Protein AF-A0AAV4I6I8-F1 (afdb_monomer_lite)

pLDDT: mean 75.1, std 21.22, range [24.34, 98.5]

InterPro domains:
  IPR001478 PDZ domain [PF00595] (15-55)
  IPR001478 PDZ domain [PS50106] (14-58)
  IPR036028 SH3-like domain superfamily [SSF50044] (42-106)
  IPR036034 PDZ superfamily [G3DSA:2.30.42.10] (11-58)
  IPR036034 PDZ superfamily [SSF50156] (14-56)
  IPR050716 Membrane-associated guanylate kinase [PTHR23122] (15-106)

Foldseek 3Di:
DDDPPPPDDPDQPPDDADPPKDWQDKPNHGPPPPDPVVVVVVVVPDDDGIDTDIDHDPDDPPCVVVVQPWDKDFDQAWDQLVPDPPDPDSVPDDTDHGGDIDTDRDDD

Structure (mmCIF, N/CA/C/O backbone):
data_AF-A0AAV4I6I8-F1
#
_entry.id   AF-A0AAV4I6I8-F1
#
loop_
_atom_site.group_PDB
_atom_site.id
_atom_site.type_symbol
_atom_site.label_atom_id
_atom_site.label_alt_id
_atom_site.label_comp_id
_atom_site.label_asym_id
_atom_site.label_entity_id
_atom_site.label_seq_id
_atom_site.pdbx_PDB_ins_code
_atom_site.Cartn_x
_atom_site.Cartn_y
_atom_site.Cartn_z
_atom_site.occupancy
_atom_site.B_iso_or_equiv
_atom_site.auth_seq_id
_atom_site.auth_comp_id
_atom_site.auth_asym_id
_atom_site.auth_atom_id
_atom_site.pdbx_PDB_model_num
ATOM 1 N N . MET A 1 1 ? -18.679 12.511 44.143 1.00 33.69 1 MET A N 1
ATOM 2 C CA . MET A 1 1 ? -19.132 12.912 42.795 1.00 33.69 1 MET A CA 1
ATOM 3 C C . MET A 1 1 ? -17.933 12.824 41.865 1.00 33.69 1 MET A C 1
ATOM 5 O O . MET A 1 1 ? -17.033 13.639 41.990 1.00 33.69 1 MET A O 1
ATOM 9 N N . LYS A 1 2 ? -17.832 11.768 41.046 1.00 27.81 2 LYS A N 1
ATOM 10 C CA . LYS A 1 2 ? -16.744 11.647 40.065 1.00 27.81 2 LYS A CA 1
ATOM 11 C C . LYS A 1 2 ? -17.163 12.434 38.830 1.00 27.81 2 LYS A C 1
ATOM 13 O O . LYS A 1 2 ? -18.132 12.075 38.172 1.00 27.81 2 LYS A O 1
ATOM 18 N N . GLN A 1 3 ? -16.482 13.544 38.592 1.00 24.47 3 GLN A N 1
ATOM 19 C CA . GLN A 1 3 ? -16.691 14.377 37.421 1.00 24.47 3 GLN A CA 1
ATOM 20 C C . GLN A 1 3 ? -16.118 13.619 36.223 1.00 24.47 3 GLN A C 1
ATOM 22 O O . GLN A 1 3 ? -14.907 13.448 36.106 1.00 24.47 3 GLN A O 1
ATOM 27 N N . VAL A 1 4 ? -16.998 13.075 35.386 1.00 26.48 4 VAL A N 1
ATOM 28 C CA . VAL A 1 4 ? -16.604 12.520 34.092 1.00 26.48 4 VAL A CA 1
ATOM 29 C C . VAL A 1 4 ? -16.365 13.716 33.180 1.00 26.48 4 VAL A C 1
ATOM 31 O O . VAL A 1 4 ? -17.302 14.323 32.670 1.00 26.48 4 VAL A O 1
ATOM 34 N N . LEU A 1 5 ? -15.099 14.100 33.037 1.00 24.34 5 LEU A N 1
ATOM 35 C CA . LEU A 1 5 ? -14.657 15.026 32.002 1.00 24.34 5 LEU A CA 1
ATOM 36 C C . LEU A 1 5 ? -14.737 14.287 30.664 1.00 24.34 5 LEU A C 1
ATOM 38 O O . LEU A 1 5 ? -13.826 13.552 30.291 1.00 24.34 5 LEU A O 1
ATOM 42 N N . SER A 1 6 ? -15.857 14.451 29.962 1.00 24.61 6 SER A N 1
ATOM 43 C CA . SER A 1 6 ? -15.963 14.056 28.560 1.00 24.61 6 SER A CA 1
ATOM 44 C C . SER A 1 6 ? -15.376 15.178 27.715 1.00 24.61 6 SER A C 1
ATOM 46 O O . SER A 1 6 ? -16.067 16.126 27.342 1.00 24.61 6 SER A O 1
ATOM 48 N N . VAL A 1 7 ? -14.068 15.119 27.475 1.00 24.92 7 VAL A N 1
ATOM 49 C CA . VAL A 1 7 ? -13.432 16.019 26.515 1.00 24.92 7 VAL A CA 1
ATOM 50 C C . VAL A 1 7 ? -13.649 15.417 25.133 1.00 24.92 7 VAL A C 1
ATOM 52 O O . VAL A 1 7 ? -12.956 14.491 24.719 1.00 24.92 7 VAL A O 1
ATOM 55 N N . THR A 1 8 ? -14.673 15.907 24.439 1.00 31.19 8 THR A N 1
ATOM 56 C CA . THR A 1 8 ? -14.909 15.558 23.036 1.00 31.19 8 THR A CA 1
ATOM 57 C C . THR A 1 8 ? -14.008 16.446 22.186 1.00 31.19 8 THR A C 1
ATOM 59 O O . THR A 1 8 ? -14.362 17.581 21.875 1.00 31.19 8 THR A O 1
ATOM 62 N N . TYR A 1 9 ? -12.812 15.961 21.853 1.00 33.38 9 TYR A N 1
ATOM 63 C CA . TYR A 1 9 ? -11.993 16.591 20.822 1.00 33.38 9 TYR A CA 1
ATOM 64 C C . TYR A 1 9 ? -12.576 16.221 19.454 1.00 33.38 9 TYR A C 1
ATOM 66 O O . TYR A 1 9 ? -12.427 15.090 18.995 1.00 33.38 9 TYR A O 1
ATOM 74 N N . TYR A 1 10 ? -13.248 17.171 18.804 1.00 33.38 10 TYR A N 1
ATOM 75 C CA . TYR A 1 10 ? -13.492 17.102 17.366 1.00 33.38 10 TYR A CA 1
ATOM 76 C C . TYR A 1 10 ? -12.161 17.387 16.669 1.00 33.38 10 TYR A C 1
ATOM 78 O O . TYR A 1 10 ? -11.773 18.545 16.535 1.00 33.38 10 TYR A O 1
ATOM 86 N N . ILE A 1 11 ? -11.430 16.346 16.274 1.00 35.84 11 ILE A N 1
ATOM 87 C CA . ILE A 1 11 ? -10.256 16.516 15.414 1.00 35.84 11 ILE A CA 1
ATOM 88 C C . ILE A 1 11 ? -10.722 16.291 13.976 1.00 35.84 11 ILE A C 1
ATOM 90 O O . ILE A 1 11 ? -11.028 15.172 13.558 1.00 35.84 11 ILE A O 1
ATOM 94 N N . VAL A 1 12 ? -10.825 17.396 13.240 1.00 37.31 12 VAL A N 1
ATOM 95 C CA . VAL A 1 12 ? -10.792 17.402 11.776 1.00 37.31 12 VAL A CA 1
ATOM 96 C C . VAL A 1 12 ? -9.364 17.019 11.383 1.00 37.31 12 VAL A C 1
ATOM 98 O O . VAL A 1 12 ? 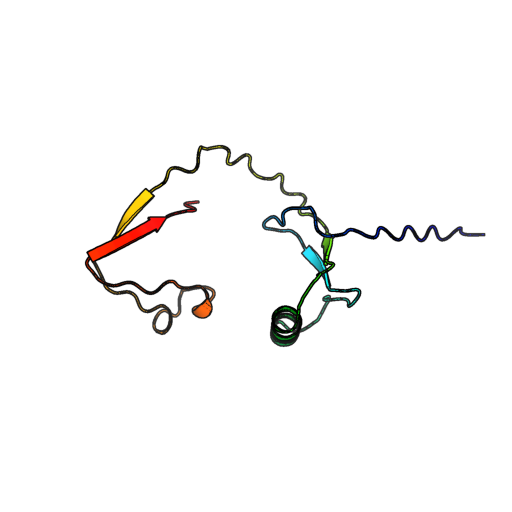-8.412 17.549 11.952 1.00 37.31 12 VAL A O 1
ATOM 101 N N . PHE A 1 13 ? -9.204 16.042 10.489 1.00 46.28 13 PHE A N 1
ATOM 102 C CA . PHE A 1 13 ? -7.901 15.491 10.106 1.00 46.28 13 PHE A CA 1
ATOM 103 C C . PHE A 1 13 ? -7.060 16.534 9.339 1.00 46.28 13 PHE A C 1
ATOM 105 O O . PHE A 1 13 ? -7.103 16.599 8.116 1.00 46.28 13 PHE A O 1
ATOM 112 N N . GLU A 1 14 ? -6.305 17.360 10.070 1.00 44.47 14 GLU A N 1
ATOM 113 C CA . GLU A 1 14 ? -5.227 18.236 9.567 1.00 44.47 14 GLU A CA 1
ATOM 114 C C . GLU A 1 14 ? -3.822 17.694 9.935 1.00 44.47 14 GLU A C 1
ATOM 116 O O . GLU A 1 14 ? -2.833 18.420 9.890 1.00 44.47 14 GLU A O 1
ATOM 121 N N . GLY A 1 15 ? -3.716 16.420 10.338 1.00 55.97 15 GLY A N 1
ATOM 122 C CA . GLY A 1 15 ? -2.458 15.772 10.742 1.00 55.97 15 GLY A CA 1
ATOM 123 C C . GLY A 1 15 ? -1.994 14.688 9.764 1.00 55.97 15 GLY A C 1
ATOM 124 O O . GLY A 1 15 ? -2.805 14.089 9.066 1.00 55.97 15 GLY A O 1
ATOM 125 N N . THR A 1 16 ? -0.690 14.407 9.712 1.00 62.91 16 THR A N 1
ATOM 126 C CA . THR A 1 16 ? -0.132 13.259 8.976 1.00 62.91 16 THR A CA 1
ATOM 127 C C . THR A 1 16 ? -0.241 11.980 9.813 1.00 62.91 16 THR A C 1
ATOM 129 O O . THR A 1 16 ? 0.029 12.002 11.012 1.00 62.91 16 THR A O 1
ATOM 132 N N . LEU A 1 17 ? -0.620 10.857 9.189 1.00 72.94 17 LEU A N 1
ATOM 133 C CA . LEU A 1 17 ? -0.480 9.528 9.798 1.00 72.94 17 LEU A CA 1
ATOM 134 C C . LEU A 1 17 ? 0.962 9.051 9.648 1.00 72.94 17 LEU A C 1
ATOM 136 O O . LEU A 1 17 ? 1.555 9.190 8.575 1.00 72.94 17 LEU A O 1
ATOM 140 N N . HIS A 1 18 ? 1.497 8.440 10.696 1.00 71.38 18 HIS A N 1
ATOM 141 C CA . HIS A 1 18 ? 2.818 7.829 10.696 1.00 71.38 18 HIS A CA 1
ATOM 142 C C . HIS A 1 18 ? 2.718 6.313 10.855 1.00 71.38 18 HIS A C 1
ATOM 144 O O . HIS A 1 18 ? 1.746 5.764 11.376 1.00 71.38 18 HIS A O 1
ATOM 150 N N . VAL A 1 19 ? 3.755 5.610 10.399 1.00 75.56 19 VAL A N 1
ATOM 151 C CA . VAL A 1 19 ? 3.857 4.164 10.615 1.00 75.56 19 VAL A CA 1
ATOM 152 C C . VAL A 1 19 ? 3.878 3.880 12.120 1.00 75.56 19 VAL A C 1
ATOM 154 O O . VAL A 1 19 ? 4.690 4.438 12.857 1.00 75.56 19 VAL A O 1
ATOM 157 N N . GLY A 1 20 ? 2.990 2.986 12.555 1.00 75.12 20 GLY A N 1
ATOM 158 C CA . GLY A 1 20 ? 2.805 2.619 13.961 1.00 75.12 20 GLY A CA 1
ATOM 159 C C . GLY A 1 20 ? 1.647 3.340 14.653 1.00 75.12 20 GLY A C 1
ATOM 160 O O . GLY A 1 20 ? 1.314 2.971 15.774 1.00 75.12 20 GLY A O 1
ATOM 161 N N . ASP A 1 21 ? 1.026 4.330 14.010 1.00 80.25 21 ASP A N 1
ATOM 162 C CA . ASP A 1 21 ? -0.196 4.942 14.528 1.00 80.25 21 ASP A CA 1
ATOM 163 C C . ASP A 1 21 ? -1.345 3.923 14.540 1.00 80.25 21 ASP A C 1
ATOM 165 O O . ASP A 1 21 ? -1.597 3.221 13.556 1.00 80.25 21 ASP A O 1
ATOM 169 N N . GLU A 1 22 ? -2.080 3.858 15.651 1.00 83.56 22 GLU A N 1
ATOM 170 C CA . GLU A 1 22 ? -3.222 2.959 15.794 1.00 83.56 22 GLU A CA 1
ATOM 171 C C . GLU A 1 22 ? -4.541 3.714 15.611 1.00 83.56 22 GLU A C 1
ATOM 173 O O . GLU A 1 22 ? -4.933 4.537 16.441 1.00 83.56 22 GLU A O 1
ATOM 178 N N . ILE A 1 23 ? -5.288 3.381 14.559 1.00 84.62 23 ILE A N 1
ATOM 179 C CA . ILE A 1 23 ? -6.644 3.901 14.353 1.00 84.62 23 ILE A CA 1
ATOM 180 C C . ILE A 1 23 ? -7.596 3.180 15.318 1.00 84.62 23 ILE A C 1
ATOM 182 O O . ILE A 1 23 ? -7.675 1.952 15.332 1.00 84.62 23 ILE A O 1
ATOM 186 N N . LYS A 1 24 ? -8.322 3.942 16.140 1.00 86.94 24 LYS A N 1
ATOM 187 C CA . LYS A 1 24 ? -9.305 3.436 17.113 1.00 86.94 24 LYS A CA 1
ATOM 188 C C . LYS A 1 24 ? -10.745 3.616 16.649 1.00 86.94 24 LYS A C 1
ATOM 190 O O . LYS A 1 24 ? -11.578 2.756 16.938 1.00 86.94 24 LYS A O 1
ATOM 195 N N . GLU A 1 25 ? -11.037 4.694 15.921 1.00 88.19 25 GLU A N 1
ATOM 196 C CA . GLU A 1 25 ? -12.370 4.984 15.378 1.00 88.19 25 GLU A CA 1
ATOM 197 C C . GLU A 1 25 ? -12.277 5.628 13.986 1.00 88.19 25 GLU A C 1
ATOM 199 O O . GLU A 1 25 ? -11.352 6.398 13.718 1.00 88.19 25 GLU A O 1
ATOM 204 N N . ILE A 1 26 ? -13.263 5.339 13.134 1.00 84.75 26 ILE A N 1
ATOM 205 C CA . ILE A 1 26 ? -13.491 5.967 11.826 1.00 84.75 26 ILE A CA 1
ATOM 206 C C . ILE A 1 26 ? -14.920 6.510 11.824 1.00 84.75 26 ILE A C 1
ATOM 208 O O . ILE A 1 26 ? -15.868 5.754 12.024 1.00 84.75 26 ILE A O 1
ATOM 212 N N . ASN A 1 27 ? -15.093 7.817 11.617 1.00 83.19 27 ASN A N 1
ATOM 213 C CA . ASN A 1 27 ? -16.396 8.497 11.618 1.00 83.19 27 ASN A CA 1
ATOM 214 C C . ASN A 1 27 ? -17.256 8.179 12.861 1.00 83.19 27 ASN A C 1
ATOM 216 O O . ASN A 1 27 ? -18.471 8.020 12.771 1.00 83.19 27 ASN A O 1
ATOM 220 N N . GLY A 1 28 ? -16.614 8.056 14.027 1.00 82.31 28 GLY A N 1
ATOM 221 C CA . GLY A 1 28 ? -17.267 7.715 15.297 1.00 82.31 28 GLY A CA 1
ATOM 222 C C . GLY A 1 28 ? -17.584 6.225 15.487 1.00 82.31 28 GLY A C 1
ATOM 223 O O . GLY A 1 28 ? -18.097 5.848 16.539 1.00 82.31 28 GLY A O 1
ATOM 224 N N . VAL A 1 29 ? -17.267 5.363 14.515 1.00 86.75 29 VAL A N 1
ATOM 225 C CA . VAL A 1 29 ? -17.410 3.905 14.627 1.00 86.75 29 VAL A CA 1
ATOM 226 C C . VAL A 1 29 ? -16.090 3.296 15.083 1.00 86.75 29 VAL A C 1
ATOM 228 O O . VAL A 1 29 ? -15.050 3.519 14.465 1.00 86.75 29 VAL A O 1
ATOM 231 N N . SER A 1 30 ? -16.121 2.505 16.159 1.00 89.31 30 SER A N 1
ATOM 232 C CA . SER A 1 30 ? -14.930 1.796 16.639 1.00 89.31 30 SER A CA 1
ATOM 233 C C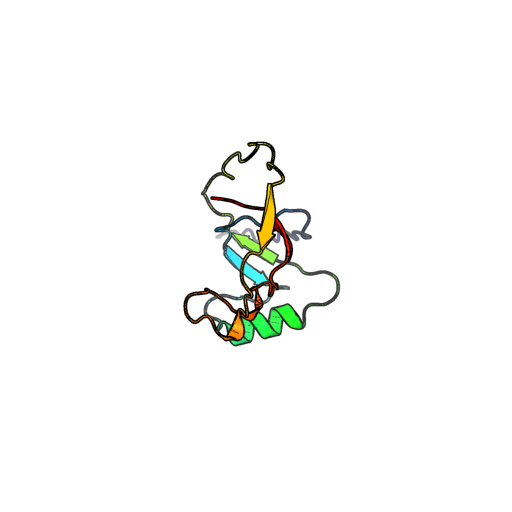 . SER A 1 30 ? -14.453 0.756 15.627 1.00 89.31 30 SER A C 1
ATOM 235 O O . SER A 1 30 ? -15.239 -0.056 15.139 1.00 89.31 30 SER A O 1
ATOM 237 N N . VAL A 1 31 ? -13.146 0.752 15.361 1.00 89.06 31 VAL A N 1
ATOM 238 C CA . VAL A 1 31 ? -12.493 -0.238 14.489 1.00 89.06 31 VAL A CA 1
ATOM 239 C C . VAL A 1 31 ? -11.831 -1.378 15.265 1.00 89.06 31 VAL A C 1
ATOM 241 O O . VAL A 1 31 ? -11.266 -2.294 14.669 1.00 89.06 31 VAL A O 1
ATOM 244 N N . GLN A 1 32 ? -11.899 -1.359 16.600 1.00 87.44 32 GLN A N 1
ATOM 245 C CA . GLN A 1 32 ? -11.291 -2.400 17.424 1.00 87.44 32 GLN A CA 1
ATOM 246 C C . GLN A 1 32 ? -11.989 -3.748 17.224 1.00 87.44 32 GLN A C 1
ATOM 248 O O . GLN A 1 32 ? -13.215 -3.824 17.187 1.00 87.44 32 GLN A O 1
ATOM 253 N N . ASN A 1 33 ? -11.191 -4.817 17.138 1.00 86.31 33 ASN A N 1
ATOM 254 C CA . ASN A 1 33 ? -11.650 -6.202 16.972 1.00 86.31 33 ASN A CA 1
ATOM 255 C C . ASN A 1 33 ? -12.515 -6.452 15.721 1.00 86.31 33 ASN A C 1
ATOM 257 O O . ASN A 1 33 ? -13.179 -7.483 15.631 1.00 86.31 33 ASN A O 1
ATOM 261 N N . GLN A 1 34 ? -12.511 -5.534 14.752 1.00 86.88 34 GLN A N 1
ATOM 262 C CA . GLN A 1 34 ? -13.165 -5.747 13.467 1.00 86.88 34 GLN A CA 1
ATOM 263 C C . GLN A 1 34 ? -12.256 -6.574 12.549 1.00 86.88 34 GLN A C 1
ATOM 265 O O . GLN A 1 34 ? -11.040 -6.359 12.531 1.00 86.88 34 GLN A O 1
ATOM 270 N N . PRO A 1 35 ? -12.808 -7.508 11.757 1.00 88.31 35 PRO A N 1
ATOM 271 C CA . PRO A 1 35 ? -12.015 -8.250 10.791 1.00 88.31 35 PRO A CA 1
ATOM 272 C C . PRO A 1 35 ? -11.533 -7.321 9.669 1.00 88.31 35 PRO A C 1
ATOM 274 O O . PRO A 1 35 ? -12.224 -6.376 9.280 1.00 88.31 35 PRO A O 1
ATOM 277 N N . VAL A 1 36 ? -10.364 -7.634 9.102 1.00 85.00 36 VAL A N 1
ATOM 278 C CA . VAL A 1 36 ? -9.709 -6.827 8.055 1.00 85.00 36 VAL A CA 1
ATOM 279 C C . VAL A 1 36 ? -10.651 -6.526 6.889 1.00 85.00 36 VAL A C 1
ATOM 281 O O . VAL A 1 36 ? -10.709 -5.390 6.433 1.00 85.00 36 VAL A O 1
ATOM 284 N N . ASN A 1 37 ? -11.447 -7.504 6.452 1.00 85.25 37 ASN A N 1
ATOM 285 C CA . ASN A 1 37 ? -12.396 -7.322 5.351 1.00 85.25 37 ASN A CA 1
ATOM 286 C C . ASN A 1 37 ? -13.449 -6.245 5.656 1.00 85.25 37 ASN A C 1
ATOM 288 O O . ASN A 1 37 ? -13.744 -5.420 4.798 1.00 85.25 37 ASN A O 1
ATOM 292 N N . THR A 1 38 ? -13.978 -6.206 6.883 1.00 85.50 38 THR A N 1
ATOM 293 C CA . THR A 1 38 ? -14.944 -5.176 7.297 1.00 85.50 38 THR A CA 1
ATOM 294 C C . THR A 1 38 ? -14.299 -3.796 7.309 1.00 85.50 38 THR A C 1
ATOM 296 O O . THR A 1 38 ? -14.894 -2.836 6.824 1.00 85.50 38 THR A O 1
ATOM 299 N N . LEU A 1 39 ? -13.064 -3.700 7.807 1.00 84.81 39 LEU A N 1
ATOM 300 C CA . LEU A 1 39 ? -12.308 -2.447 7.805 1.00 84.81 39 LEU A CA 1
ATOM 301 C C . LEU A 1 39 ? -12.024 -1.957 6.381 1.00 84.81 39 LEU A C 1
ATOM 303 O O . LEU A 1 39 ? -12.190 -0.774 6.097 1.00 84.81 39 LEU A O 1
ATOM 307 N N . GLN A 1 40 ? -11.659 -2.859 5.467 1.00 81.50 40 GLN A N 1
ATOM 308 C CA . GLN A 1 40 ? -11.455 -2.527 4.057 1.00 81.50 40 GLN A CA 1
ATOM 309 C C . GLN A 1 40 ? -12.735 -2.009 3.395 1.00 81.50 40 GLN A C 1
ATOM 311 O O . GLN A 1 40 ? -12.676 -1.011 2.680 1.00 81.50 40 GLN A O 1
ATOM 316 N N . THR A 1 41 ? -13.883 -2.652 3.631 1.00 83.00 41 THR A N 1
ATOM 317 C CA . THR A 1 41 ? -15.175 -2.183 3.106 1.00 83.00 41 THR A CA 1
ATOM 318 C C . THR A 1 41 ? -15.518 -0.805 3.652 1.00 83.00 41 THR A C 1
ATOM 320 O O . THR A 1 41 ? -15.791 0.101 2.870 1.00 83.00 41 THR A O 1
ATOM 323 N N . MET A 1 42 ? -15.403 -0.621 4.972 1.00 81.69 42 MET A N 1
ATOM 324 C CA . MET A 1 42 ? -15.651 0.664 5.621 1.00 81.69 42 MET A CA 1
ATOM 325 C C . MET A 1 42 ? -14.810 1.770 4.981 1.00 81.69 42 MET A C 1
ATOM 327 O O . MET A 1 42 ? -15.368 2.778 4.567 1.00 81.69 42 MET A O 1
ATOM 331 N N . LEU A 1 43 ? -13.497 1.552 4.826 1.00 81.19 43 LEU A N 1
ATOM 332 C CA . LEU A 1 43 ? -12.572 2.508 4.208 1.00 81.19 43 LEU A CA 1
ATOM 333 C C . LEU A 1 43 ? -12.902 2.808 2.738 1.00 81.19 43 LEU A C 1
ATOM 335 O O . LEU A 1 43 ? -12.791 3.956 2.319 1.00 81.19 43 LEU A O 1
ATOM 339 N N . ARG A 1 44 ? -13.315 1.804 1.952 1.00 79.94 44 ARG A N 1
ATOM 340 C CA . ARG A 1 44 ? -13.704 1.983 0.537 1.00 79.94 44 ARG A CA 1
ATOM 341 C C . ARG A 1 44 ? -14.977 2.809 0.371 1.00 79.94 44 ARG A C 1
ATOM 343 O O . ARG A 1 44 ? -15.135 3.488 -0.640 1.00 79.94 44 ARG A O 1
ATOM 350 N N . GLU A 1 45 ? -15.892 2.718 1.329 1.00 79.69 45 GLU A N 1
ATOM 351 C CA . GLU A 1 45 ? -17.171 3.430 1.307 1.00 79.69 45 GLU A CA 1
ATOM 352 C C . GLU A 1 45 ? -17.066 4.869 1.828 1.00 79.69 45 GLU A C 1
ATOM 354 O O . GLU A 1 45 ? -17.986 5.663 1.608 1.00 79.69 45 GLU A O 1
ATOM 359 N N . LEU A 1 46 ? -15.947 5.233 2.468 1.00 75.94 4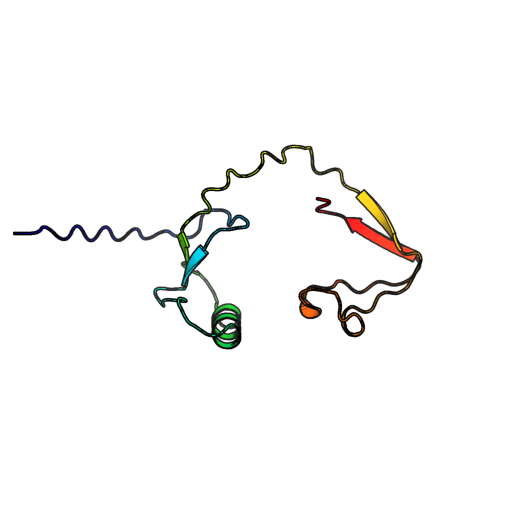6 LEU A N 1
ATOM 360 C CA . LEU A 1 46 ? -15.699 6.596 2.926 1.00 75.94 46 LEU A CA 1
ATOM 361 C C . LEU A 1 46 ? -15.707 7.574 1.750 1.00 75.94 46 LEU A C 1
ATOM 363 O O . LEU A 1 46 ? -14.944 7.456 0.792 1.00 75.94 46 LEU A O 1
ATOM 367 N N . LYS A 1 47 ? -16.569 8.584 1.848 1.00 75.62 47 LYS A N 1
ATOM 368 C CA . LYS A 1 47 ? -16.658 9.695 0.899 1.00 75.62 47 LYS A CA 1
ATOM 369 C C . LYS A 1 47 ? -16.777 11.002 1.667 1.00 75.62 47 LYS A C 1
ATOM 371 O O . LYS A 1 47 ? -17.417 11.054 2.713 1.00 75.62 47 LYS A O 1
ATOM 376 N N . GLY A 1 48 ? -16.215 12.068 1.107 1.00 75.06 48 GLY A N 1
ATOM 377 C CA . GLY A 1 48 ? -16.228 13.382 1.744 1.00 75.06 48 GLY A CA 1
ATOM 378 C C . GLY A 1 48 ? -15.283 13.453 2.943 1.00 75.06 48 GLY A C 1
ATOM 379 O O . GLY A 1 48 ? -14.200 12.875 2.916 1.00 75.06 48 GLY A O 1
ATOM 380 N N . SER A 1 49 ? -15.679 14.200 3.974 1.00 74.56 49 SER A N 1
ATOM 381 C CA . SER A 1 49 ? -14.862 14.379 5.177 1.00 74.56 49 SER A CA 1
ATOM 382 C C . SER A 1 49 ? -14.817 13.094 6.005 1.00 74.56 49 SER A C 1
ATOM 384 O O . SER A 1 49 ? -15.860 12.525 6.332 1.00 74.56 49 SER A O 1
ATOM 386 N N . VAL A 1 50 ? -13.608 12.654 6.352 1.00 75.81 50 VAL A N 1
ATOM 387 C CA . VAL A 1 50 ? -13.353 11.486 7.200 1.00 75.81 50 VAL A CA 1
ATOM 388 C C . VAL A 1 50 ? -12.755 11.963 8.517 1.00 75.81 50 VAL A C 1
ATOM 390 O O . VAL A 1 50 ? -11.782 12.715 8.526 1.00 75.81 50 VAL A O 1
ATOM 393 N N . SER A 1 51 ? -13.315 11.503 9.635 1.00 78.69 51 SER A N 1
ATOM 394 C CA . SER A 1 51 ? -12.748 11.712 10.967 1.00 78.69 51 SER A CA 1
ATOM 395 C C . SER A 1 51 ? -12.119 10.417 11.467 1.00 78.69 51 SER A C 1
ATOM 397 O O . SER A 1 51 ? -12.758 9.365 11.453 1.00 78.69 51 SER A O 1
ATOM 399 N N . LEU A 1 52 ? -10.867 10.496 11.910 1.00 82.31 52 LEU A N 1
ATOM 400 C CA . LEU A 1 52 ? -10.124 9.376 12.476 1.00 82.31 52 LEU A CA 1
ATOM 401 C C . LEU A 1 52 ? -9.748 9.703 13.916 1.00 82.31 52 LEU A C 1
ATOM 403 O O . LEU A 1 52 ? -9.201 10.771 14.192 1.00 82.31 52 LEU A O 1
ATOM 407 N N . LYS A 1 53 ? -9.980 8.759 14.828 1.00 84.38 53 LYS A N 1
ATOM 408 C CA . LYS A 1 53 ? -9.419 8.817 16.180 1.00 84.38 53 LYS A CA 1
ATOM 409 C C . LYS A 1 53 ? -8.196 7.925 16.231 1.00 84.38 53 LYS A C 1
ATOM 411 O O . LYS A 1 53 ? -8.314 6.713 16.059 1.00 84.38 53 LYS A O 1
ATOM 416 N N . VAL A 1 54 ? -7.040 8.528 16.466 1.00 81.56 54 VAL A N 1
ATOM 417 C CA . VAL A 1 54 ? -5.741 7.864 16.362 1.00 81.56 54 VAL A CA 1
ATOM 418 C C . VAL A 1 54 ? -5.051 7.885 17.718 1.00 81.56 54 VAL A C 1
ATOM 420 O O . VAL A 1 54 ? -5.048 8.905 18.406 1.00 81.56 54 VAL A O 1
ATOM 423 N N . LEU A 1 55 ? -4.475 6.752 18.106 1.00 83.12 55 LEU A N 1
ATOM 424 C CA . LEU A 1 55 ? -3.475 6.681 19.158 1.00 83.12 55 LEU A CA 1
ATOM 425 C C . LEU A 1 55 ? -2.101 6.771 18.473 1.00 83.12 55 LEU A C 1
ATOM 427 O O . LEU A 1 55 ? -1.747 5.841 17.746 1.00 83.12 55 LEU A O 1
ATOM 431 N N . PRO A 1 56 ? -1.360 7.881 18.638 1.00 79.50 56 PRO A N 1
ATOM 432 C CA . PRO A 1 56 ? -0.091 8.065 17.949 1.00 79.50 56 PRO A CA 1
ATOM 433 C C . PRO A 1 56 ? 0.951 7.050 18.422 1.00 79.50 56 PRO A C 1
ATOM 435 O O . PRO A 1 56 ? 0.993 6.687 19.604 1.00 79.50 56 PRO A O 1
ATOM 438 N N . SER A 1 57 ? 1.814 6.628 17.502 1.00 76.75 57 SER A N 1
ATOM 439 C CA . SER A 1 57 ? 2.990 5.827 17.825 1.00 76.75 57 SER A CA 1
ATOM 440 C C . SER A 1 57 ? 3.924 6.608 18.749 1.00 76.75 57 SER A C 1
ATOM 442 O O . SER A 1 57 ? 4.223 7.776 18.512 1.00 76.75 57 SER A O 1
ATOM 444 N N . LEU A 1 58 ? 4.437 5.955 19.796 1.00 66.06 58 LEU A N 1
ATOM 445 C CA . LEU A 1 58 ? 5.503 6.521 20.637 1.00 66.06 58 LEU A CA 1
ATOM 446 C C . LEU A 1 58 ? 6.863 6.533 19.927 1.00 66.06 58 LEU A C 1
ATOM 448 O O . LEU A 1 58 ? 7.815 7.126 20.437 1.00 66.06 58 LEU A O 1
ATOM 452 N N . ALA A 1 59 ? 6.979 5.863 18.776 1.00 59.00 59 ALA A N 1
ATOM 453 C CA . ALA A 1 59 ? 8.167 5.971 17.954 1.00 59.00 59 ALA A CA 1
ATOM 454 C C . ALA A 1 59 ? 8.242 7.405 17.430 1.00 59.00 59 ALA A C 1
ATOM 456 O O . ALA A 1 59 ? 7.345 7.862 16.722 1.00 59.00 59 ALA A O 1
ATOM 457 N N . SER A 1 60 ? 9.314 8.115 17.786 1.00 51.62 60 SER A N 1
ATOM 458 C CA . SER A 1 60 ? 9.618 9.392 17.156 1.00 51.62 60 SER A CA 1
ATOM 459 C C . SER A 1 60 ? 9.554 9.208 15.639 1.00 51.62 60 SER A C 1
ATOM 461 O O . SER A 1 60 ? 10.022 8.169 15.148 1.00 51.62 60 SER A O 1
ATOM 463 N N . PRO A 1 61 ? 9.006 10.175 14.874 1.00 55.28 61 PRO A N 1
ATOM 464 C CA . PRO A 1 61 ? 9.285 10.200 13.453 1.00 55.28 61 PRO A CA 1
ATOM 465 C C . PRO A 1 61 ? 10.805 10.170 13.380 1.00 55.28 61 PRO A C 1
ATOM 467 O O . PRO A 1 61 ? 11.480 11.069 13.891 1.00 55.28 61 PRO A O 1
ATOM 470 N N . LYS A 1 62 ? 11.364 9.062 12.880 1.00 53.22 62 LYS A N 1
ATOM 471 C CA . LYS A 1 62 ? 12.780 9.041 12.544 1.00 53.22 62 LYS A CA 1
ATOM 472 C C . LYS A 1 62 ? 12.932 10.279 11.680 1.00 53.22 62 LYS A C 1
ATOM 474 O O . LYS A 1 62 ? 12.176 10.425 10.722 1.00 53.22 62 LYS A O 1
ATOM 479 N N . ASN A 1 63 ? 13.777 11.211 12.112 1.00 46.19 63 ASN A N 1
ATOM 480 C CA . ASN A 1 63 ? 14.102 12.407 11.354 1.00 46.19 63 ASN A CA 1
ATOM 481 C C . ASN A 1 63 ? 14.788 11.937 10.069 1.00 46.19 63 ASN A C 1
ATOM 483 O O . ASN A 1 63 ? 16.001 12.039 9.931 1.00 46.19 63 ASN A O 1
ATOM 487 N N . ASP A 1 64 ? 14.013 11.401 9.134 1.00 50.28 64 ASP A N 1
ATOM 488 C CA . ASP A 1 64 ? 14.426 11.014 7.798 1.00 50.28 64 ASP A CA 1
ATOM 489 C C . ASP A 1 64 ? 14.357 12.273 6.928 1.00 50.28 64 ASP A C 1
ATOM 491 O O . ASP A 1 64 ? 13.790 12.335 5.845 1.00 50.28 64 ASP A O 1
ATOM 495 N N . HIS A 1 65 ? 14.950 13.339 7.463 1.00 47.69 65 HIS A N 1
ATOM 496 C CA . HIS A 1 65 ? 15.421 14.472 6.691 1.00 47.69 65 HIS A CA 1
ATOM 497 C C . HIS A 1 65 ? 16.777 14.144 6.048 1.00 47.69 65 HIS A C 1
ATOM 499 O O . HIS A 1 65 ? 17.492 15.057 5.633 1.00 47.69 65 HIS A O 1
ATOM 505 N N . LEU A 1 66 ? 17.147 12.859 5.920 1.00 50.56 66 LEU A N 1
ATOM 506 C CA . LEU A 1 66 ? 17.981 12.474 4.792 1.00 50.56 66 LEU A CA 1
ATOM 507 C C . LEU A 1 66 ? 17.164 12.831 3.558 1.00 50.56 66 LEU A C 1
ATOM 509 O O . LEU A 1 66 ? 16.209 12.136 3.229 1.00 50.56 66 LEU A O 1
ATOM 513 N N . ALA A 1 67 ? 17.503 13.972 2.952 1.00 54.50 67 ALA A N 1
ATOM 514 C CA . ALA A 1 67 ? 16.962 14.445 1.689 1.00 54.50 67 ALA A CA 1
ATOM 515 C C . ALA A 1 67 ? 16.631 13.234 0.819 1.00 54.50 67 ALA A C 1
ATOM 517 O O . ALA A 1 67 ? 17.558 12.506 0.458 1.00 54.50 67 ALA A O 1
ATOM 518 N N . GLN A 1 68 ? 15.333 12.974 0.599 1.00 59.44 68 GLN A N 1
ATOM 519 C CA . GLN A 1 68 ? 14.869 11.800 -0.134 1.00 59.44 68 GLN A CA 1
ATOM 520 C C . GLN A 1 68 ? 15.614 11.781 -1.459 1.00 59.44 68 GLN A C 1
ATOM 522 O O . GLN A 1 68 ? 15.335 12.574 -2.359 1.00 59.44 68 GLN A O 1
ATOM 527 N N . LYS A 1 69 ? 16.646 10.944 -1.543 1.00 68.31 69 LYS A N 1
ATOM 528 C CA . LYS A 1 69 ? 17.473 10.872 -2.730 1.00 68.31 69 LYS A CA 1
ATOM 529 C C . LYS A 1 69 ? 16.590 10.228 -3.775 1.00 68.31 69 LYS A C 1
ATOM 531 O O . LYS A 1 69 ? 16.254 9.054 -3.649 1.00 68.31 69 LYS A O 1
ATOM 536 N N . GLU A 1 70 ? 16.183 11.004 -4.770 1.00 79.31 70 GLU A N 1
ATOM 537 C CA . GLU A 1 70 ? 15.420 10.449 -5.874 1.00 79.31 70 GLU A CA 1
ATOM 538 C C . GLU A 1 70 ? 16.309 9.453 -6.613 1.00 79.31 70 GLU A C 1
ATOM 540 O O . GLU A 1 70 ? 17.319 9.810 -7.226 1.00 79.31 70 GLU A O 1
ATOM 545 N N . ILE A 1 71 ? 15.957 8.178 -6.497 1.00 88.06 71 ILE A N 1
ATOM 546 C CA . ILE A 1 71 ? 16.652 7.093 -7.169 1.00 88.06 71 ILE A CA 1
ATOM 547 C C . ILE A 1 71 ? 15.757 6.618 -8.299 1.00 88.06 71 ILE A C 1
ATOM 549 O O . ILE A 1 71 ? 14.593 6.277 -8.091 1.00 88.06 71 ILE A O 1
ATOM 553 N N . TYR A 1 72 ? 16.327 6.590 -9.497 1.00 92.31 72 TYR A N 1
ATOM 554 C CA . TYR A 1 72 ? 15.693 6.047 -10.685 1.00 92.31 72 TYR A CA 1
ATOM 555 C C . TYR A 1 72 ? 16.472 4.813 -11.120 1.00 92.31 72 TYR A C 1
ATOM 557 O O . TYR A 1 72 ? 17.691 4.872 -11.294 1.00 92.31 72 TYR A O 1
ATOM 565 N N . VAL A 1 73 ? 15.776 3.696 -11.286 1.00 94.06 73 VAL A N 1
ATOM 566 C CA . VAL A 1 73 ? 16.360 2.430 -11.744 1.00 94.06 73 VAL A CA 1
ATOM 567 C C . VAL A 1 73 ? 15.694 2.002 -13.037 1.00 94.06 73 VAL A C 1
ATOM 569 O O . VAL A 1 73 ? 14.532 2.322 -13.268 1.00 94.06 73 VAL A O 1
ATOM 572 N N . ARG A 1 74 ? 16.420 1.276 -13.888 1.00 97.56 74 ARG A N 1
ATOM 573 C CA . ARG A 1 74 ? 15.843 0.651 -15.078 1.00 97.56 74 ARG A CA 1
ATOM 574 C C . ARG A 1 74 ? 15.560 -0.819 -14.795 1.00 97.56 74 ARG A C 1
ATOM 576 O O . ARG A 1 74 ? 16.455 -1.529 -14.341 1.00 97.56 74 ARG A O 1
ATOM 583 N N . ALA A 1 75 ? 14.347 -1.268 -15.086 1.00 97.94 75 ALA A N 1
ATOM 584 C CA . ALA A 1 75 ? 13.956 -2.660 -14.949 1.00 97.94 75 ALA A CA 1
ATOM 585 C C . ALA A 1 75 ? 14.710 -3.537 -15.959 1.00 97.94 75 ALA A C 1
ATOM 587 O O . ALA A 1 75 ? 14.746 -3.247 -17.157 1.00 97.94 75 ALA A O 1
ATOM 588 N N . LEU A 1 76 ? 15.315 -4.617 -15.464 1.00 97.88 76 LEU A N 1
ATOM 589 C CA . LEU A 1 76 ? 16.046 -5.604 -16.271 1.00 97.88 76 LEU A CA 1
ATOM 590 C C . LEU A 1 76 ? 15.288 -6.932 -16.405 1.00 97.88 76 LEU A C 1
ATOM 592 O O . LEU A 1 76 ? 15.762 -7.847 -17.071 1.00 97.88 76 LEU A O 1
ATOM 596 N N . PHE A 1 77 ? 14.112 -7.032 -15.787 1.00 97.75 77 PHE A N 1
ATOM 597 C CA . PHE A 1 77 ? 13.199 -8.169 -15.864 1.00 97.75 77 PHE A CA 1
ATOM 598 C C . PHE A 1 77 ? 11.748 -7.669 -15.788 1.00 97.75 77 PHE A C 1
ATOM 600 O O . PHE A 1 77 ? 11.506 -6.526 -15.400 1.00 97.75 77 PHE A O 1
ATOM 607 N N . ASN A 1 78 ? 10.797 -8.522 -16.174 1.00 97.44 78 ASN A N 1
ATOM 608 C CA . ASN A 1 78 ? 9.366 -8.257 -16.020 1.00 97.44 78 ASN A CA 1
ATOM 609 C C . ASN A 1 78 ? 8.899 -8.697 -14.631 1.00 97.44 78 ASN A C 1
ATOM 611 O O . ASN A 1 78 ? 9.317 -9.755 -14.160 1.00 97.44 78 ASN A O 1
ATOM 615 N N . TYR A 1 79 ? 7.990 -7.945 -14.023 1.00 96.94 79 TYR A N 1
ATOM 616 C CA . TYR A 1 79 ? 7.418 -8.256 -12.719 1.00 96.94 79 TYR A CA 1
ATOM 617 C C . TYR A 1 79 ? 5.891 -8.185 -12.754 1.00 96.94 79 TYR A C 1
ATOM 619 O O . TYR A 1 79 ? 5.321 -7.159 -13.131 1.00 96.94 79 TYR A O 1
ATOM 627 N N . ASP A 1 80 ? 5.246 -9.278 -12.340 1.00 97.25 80 ASP A N 1
ATOM 628 C CA . ASP A 1 80 ? 3.807 -9.352 -12.085 1.00 97.25 80 ASP A CA 1
ATOM 629 C C . ASP A 1 80 ? 3.580 -9.654 -10.593 1.00 97.25 80 ASP A C 1
ATOM 631 O O . ASP A 1 80 ? 3.848 -10.777 -10.158 1.00 97.25 80 ASP A O 1
ATOM 635 N N . PRO A 1 81 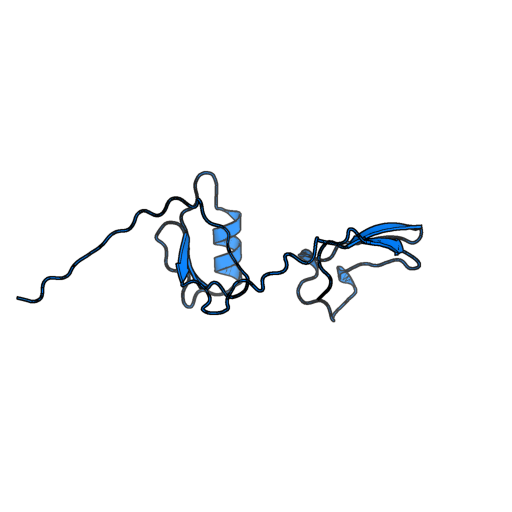? 3.080 -8.690 -9.799 1.00 95.88 81 PRO A N 1
ATOM 636 C CA . PRO A 1 81 ? 2.851 -8.884 -8.370 1.00 95.88 81 PRO A CA 1
ATOM 637 C C . PRO A 1 81 ? 1.771 -9.930 -8.060 1.00 95.88 81 PRO A C 1
ATOM 639 O O . PRO A 1 81 ? 1.679 -10.374 -6.921 1.00 95.88 81 PRO A O 1
ATOM 642 N N . ASN A 1 82 ? 0.949 -10.339 -9.035 1.00 95.94 82 ASN A N 1
ATOM 643 C CA . ASN A 1 82 ? -0.038 -11.404 -8.827 1.00 95.94 82 ASN A CA 1
ATOM 644 C C . ASN A 1 82 ? 0.583 -12.808 -8.828 1.00 95.94 82 ASN A C 1
ATOM 646 O O . ASN A 1 82 ? -0.071 -13.749 -8.385 1.0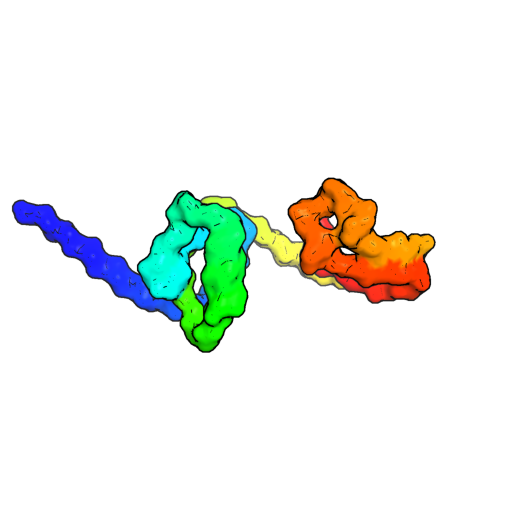0 95.94 82 ASN A O 1
ATOM 650 N N . GLY A 1 83 ? 1.806 -12.955 -9.347 1.00 95.25 83 GLY A N 1
ATOM 651 C CA . GLY A 1 83 ? 2.547 -14.219 -9.378 1.00 95.25 83 GLY A CA 1
ATOM 652 C C . GLY A 1 83 ? 3.619 -14.344 -8.293 1.00 95.25 83 GLY A C 1
ATOM 653 O O . GLY A 1 83 ? 4.409 -15.284 -8.344 1.00 95.25 83 GLY A O 1
ATOM 654 N N . ASP A 1 84 ? 3.690 -13.393 -7.359 1.00 94.19 84 ASP A N 1
ATOM 655 C CA . ASP A 1 84 ? 4.694 -13.349 -6.298 1.00 94.19 84 ASP A CA 1
ATOM 656 C C . ASP A 1 84 ? 4.031 -13.575 -4.932 1.00 94.19 84 ASP A C 1
ATOM 658 O O . ASP A 1 84 ? 3.305 -12.725 -4.417 1.00 94.19 84 ASP A O 1
ATOM 662 N N . ASP A 1 85 ? 4.281 -14.744 -4.343 1.00 93.56 85 ASP A N 1
ATOM 663 C CA . ASP A 1 85 ? 3.705 -15.143 -3.053 1.00 93.56 85 ASP A CA 1
ATOM 664 C C . ASP A 1 85 ? 4.452 -14.540 -1.848 1.00 93.56 85 ASP A C 1
ATOM 666 O O . ASP A 1 85 ? 4.021 -14.702 -0.703 1.00 93.56 85 ASP A O 1
ATOM 670 N N . LEU A 1 86 ? 5.590 -13.869 -2.071 1.00 95.19 86 LEU A N 1
ATOM 671 C CA . LEU A 1 86 ? 6.417 -13.310 -0.996 1.00 95.19 86 LEU A CA 1
ATOM 672 C C . LEU A 1 86 ? 6.057 -11.862 -0.656 1.00 95.19 86 LEU A C 1
ATOM 674 O O . LEU A 1 86 ? 6.496 -11.342 0.375 1.00 95.19 86 LEU A O 1
ATOM 678 N N . ILE A 1 87 ? 5.275 -11.192 -1.499 1.00 90.94 87 ILE A N 1
ATOM 679 C CA . ILE A 1 87 ? 4.921 -9.785 -1.296 1.00 90.94 87 ILE A CA 1
ATOM 680 C C . ILE A 1 87 ? 3.799 -9.675 -0.258 1.00 90.94 87 ILE A C 1
ATOM 682 O O . ILE A 1 87 ? 2.847 -10.452 -0.289 1.00 90.94 87 ILE A O 1
ATOM 686 N N . PRO A 1 88 ? 3.832 -8.668 0.635 1.00 87.56 88 PRO A N 1
ATOM 687 C CA . PRO A 1 88 ? 2.829 -8.545 1.696 1.00 87.56 88 PRO A CA 1
ATOM 688 C C . PRO A 1 88 ? 1.384 -8.362 1.201 1.00 87.56 88 PRO A C 1
ATOM 690 O O . PRO A 1 88 ? 0.439 -8.692 1.914 1.00 87.56 88 PRO A O 1
ATOM 693 N N . CYS A 1 89 ? 1.207 -7.759 0.023 1.00 86.88 89 CYS A N 1
ATOM 694 C CA . CYS A 1 89 ? -0.087 -7.433 -0.571 1.00 86.88 89 CYS A CA 1
ATOM 695 C C . CYS A 1 89 ? 0.073 -7.179 -2.077 1.00 86.88 89 CYS A C 1
ATOM 697 O O . CYS A 1 89 ? 0.570 -6.119 -2.464 1.00 86.88 89 CYS A O 1
ATOM 699 N N . SER A 1 90 ? -0.368 -8.115 -2.925 1.00 90.44 90 SER A N 1
ATOM 700 C CA . SER A 1 90 ? -0.260 -8.011 -4.393 1.00 90.44 90 SER A CA 1
ATOM 701 C C . SER A 1 90 ? -0.961 -6.777 -4.963 1.00 90.44 90 SER A C 1
ATOM 703 O O . SER A 1 90 ? -0.473 -6.167 -5.910 1.00 90.44 90 SER A O 1
ATOM 705 N N . GLN A 1 91 ? -2.050 -6.333 -4.331 1.00 88.12 91 GLN A N 1
ATOM 706 C CA . GLN A 1 91 ? -2.817 -5.152 -4.735 1.00 88.12 91 GLN A CA 1
ATOM 707 C C . GLN A 1 91 ? -2.038 -3.836 -4.593 1.00 88.12 91 GLN A C 1
ATOM 709 O O . GLN A 1 91 ? -2.413 -2.843 -5.214 1.00 88.12 91 GLN A O 1
ATOM 714 N N . ALA A 1 92 ? -0.992 -3.810 -3.763 1.00 83.44 92 ALA A N 1
ATOM 715 C CA . ALA A 1 92 ? -0.093 -2.665 -3.622 1.00 83.44 92 ALA A CA 1
ATOM 716 C C . ALA A 1 92 ? 1.163 -2.784 -4.506 1.00 83.44 92 ALA A C 1
ATOM 718 O O . ALA A 1 92 ? 1.941 -1.834 -4.594 1.00 83.44 92 ALA A O 1
ATOM 719 N N . GLY A 1 93 ? 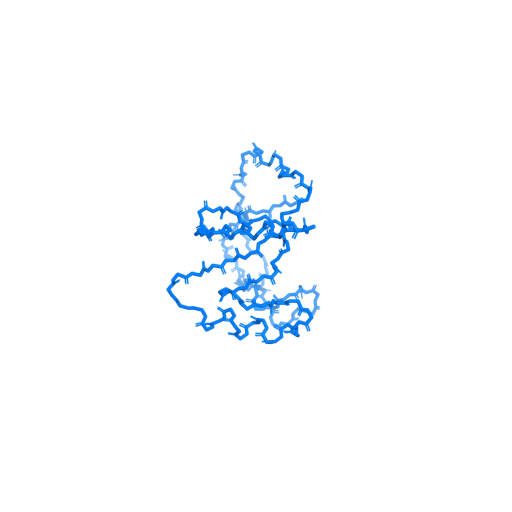1.377 -3.940 -5.141 1.00 90.81 93 GLY A N 1
ATOM 720 C CA . GLY A 1 93 ? 2.497 -4.165 -6.042 1.00 90.81 93 GLY A CA 1
ATOM 721 C C . GLY A 1 93 ? 2.366 -3.337 -7.319 1.00 90.81 93 GLY A C 1
ATOM 722 O O . GLY A 1 93 ? 1.281 -3.191 -7.879 1.00 90.81 93 GLY A O 1
ATOM 723 N N . VAL A 1 94 ? 3.490 -2.805 -7.797 1.00 93.38 94 VAL A N 1
ATOM 724 C CA . VAL A 1 94 ? 3.554 -2.053 -9.055 1.00 93.38 94 VAL A CA 1
ATOM 725 C C . VAL A 1 94 ? 4.135 -2.975 -10.128 1.00 93.38 94 VAL A C 1
ATOM 727 O O . VAL A 1 94 ? 5.324 -3.287 -10.044 1.00 93.38 94 VAL A O 1
ATOM 730 N N . PRO A 1 95 ? 3.343 -3.443 -11.111 1.00 96.00 95 PRO A N 1
ATOM 731 C CA . PRO A 1 95 ? 3.874 -4.236 -12.214 1.00 96.00 95 PRO A CA 1
ATOM 732 C C . PRO A 1 95 ? 4.780 -3.381 -13.104 1.00 96.00 95 PRO A C 1
ATOM 734 O O . PRO A 1 95 ? 4.548 -2.182 -13.270 1.00 96.00 95 PRO A O 1
ATOM 737 N N . PHE A 1 96 ? 5.792 -4.006 -13.701 1.00 97.69 96 PHE A N 1
ATOM 738 C CA . PHE A 1 96 ? 6.701 -3.345 -14.641 1.00 97.69 96 PHE A CA 1
ATOM 739 C C . PHE A 1 96 ? 7.295 -4.334 -15.645 1.00 97.69 96 PHE A C 1
ATOM 741 O O . PHE A 1 96 ? 7.306 -5.550 -15.428 1.00 97.69 96 PHE A O 1
ATOM 748 N N . GLN A 1 97 ? 7.809 -3.804 -16.749 1.00 98.50 97 GLN A N 1
ATOM 749 C CA . GLN A 1 97 ? 8.461 -4.558 -17.813 1.00 98.50 97 GLN A CA 1
ATOM 750 C C . GLN A 1 97 ? 9.930 -4.162 -17.973 1.00 98.50 97 GLN A C 1
ATOM 752 O O . GLN A 1 97 ? 10.369 -3.097 -17.538 1.00 98.50 97 GLN A O 1
ATOM 757 N N . VAL A 1 98 ? 10.703 -5.024 -18.636 1.00 98.38 98 VAL A N 1
ATOM 758 C CA . VAL A 1 98 ? 12.087 -4.728 -19.023 1.00 98.38 98 VAL A CA 1
ATOM 759 C C . VAL A 1 98 ? 12.146 -3.396 -19.771 1.00 98.38 98 VAL A C 1
ATOM 761 O O . VAL A 1 98 ? 11.459 -3.195 -20.769 1.00 98.38 98 VAL A O 1
ATOM 764 N N . GLY A 1 99 ? 13.031 -2.511 -19.320 1.00 97.38 99 GLY A N 1
ATOM 765 C CA . GLY A 1 99 ? 13.242 -1.197 -19.913 1.00 97.38 99 GLY A CA 1
ATOM 766 C C . GLY A 1 99 ? 12.512 -0.061 -19.202 1.00 97.38 99 GLY A C 1
ATOM 767 O O . GLY A 1 99 ? 12.959 1.079 -19.360 1.00 97.38 99 GLY A O 1
ATOM 768 N N . ASP A 1 100 ? 11.497 -0.344 -18.379 1.00 98.06 100 ASP A N 1
ATOM 769 C CA . ASP A 1 100 ? 10.810 0.677 -17.582 1.00 98.06 100 ASP A CA 1
ATOM 770 C C . ASP A 1 100 ? 11.785 1.392 -16.641 1.00 98.06 100 ASP A C 1
ATOM 772 O O . ASP A 1 100 ? 12.722 0.787 -16.114 1.00 98.06 100 ASP A O 1
ATOM 776 N N . VAL A 1 101 ? 11.574 2.693 -16.427 1.00 96.25 101 VAL A N 1
ATOM 777 C CA . VAL A 1 101 ? 12.333 3.485 -15.450 1.00 96.25 101 VAL A CA 1
ATOM 778 C C . VAL A 1 101 ? 11.452 3.731 -14.233 1.00 96.25 101 VAL A C 1
ATOM 780 O O . VAL A 1 101 ? 10.431 4.407 -14.324 1.00 96.25 101 VAL A O 1
ATOM 783 N N . LEU A 1 102 ? 11.859 3.185 -13.091 1.00 94.62 102 LEU A N 1
ATOM 784 C CA . LEU A 1 102 ? 11.104 3.210 -11.844 1.00 94.62 102 LEU A CA 1
ATOM 785 C C . LEU A 1 102 ? 11.705 4.237 -10.891 1.00 94.62 102 LEU A C 1
ATOM 787 O O . LEU A 1 102 ? 12.921 4.260 -10.691 1.00 94.62 102 LEU A O 1
ATOM 791 N N . ARG A 1 103 ? 10.849 5.055 -10.272 1.00 91.06 103 ARG A N 1
ATOM 792 C CA . ARG A 1 103 ? 11.240 5.964 -9.190 1.00 91.06 103 ARG A CA 1
ATOM 793 C C . ARG A 1 103 ? 11.107 5.255 -7.847 1.00 91.06 103 ARG A C 1
ATOM 795 O O . ARG A 1 103 ? 10.012 4.836 -7.481 1.00 91.06 103 ARG A O 1
ATOM 802 N N . VAL A 1 104 ? 12.192 5.197 -7.087 1.00 86.25 104 VAL A N 1
ATOM 803 C CA . VAL A 1 104 ? 12.228 4.603 -5.750 1.00 86.25 104 VAL A CA 1
ATOM 804 C C . VAL A 1 104 ? 12.104 5.717 -4.711 1.00 86.25 104 VAL A C 1
ATOM 806 O O . VAL A 1 104 ? 12.991 6.558 -4.588 1.00 86.25 104 VAL A O 1
ATOM 809 N N . SER A 1 105 ? 10.974 5.757 -4.000 1.00 74.19 105 SER A N 1
ATOM 810 C CA . SER A 1 105 ? 10.633 6.830 -3.049 1.00 74.19 105 SER A CA 1
ATOM 811 C C . SER A 1 105 ? 10.987 6.526 -1.591 1.00 74.19 105 SER A C 1
ATOM 813 O O . SER A 1 105 ? 10.973 7.433 -0.763 1.00 74.19 105 SER A O 1
ATOM 815 N N . ASN A 1 106 ? 11.271 5.267 -1.252 1.00 69.00 106 ASN A N 1
ATOM 816 C CA . ASN A 1 106 ? 11.677 4.857 0.089 1.00 69.00 106 ASN A CA 1
ATOM 817 C C . ASN A 1 106 ? 12.615 3.649 -0.024 1.00 69.00 106 ASN A C 1
ATOM 819 O O . ASN A 1 106 ? 12.264 2.655 -0.659 1.00 69.00 106 ASN A O 1
ATOM 823 N N . ILE A 1 107 ? 13.813 3.769 0.540 1.00 60.72 107 ILE A N 1
ATOM 824 C CA . ILE A 1 107 ? 14.777 2.680 0.686 1.00 60.72 107 ILE A CA 1
ATOM 825 C C . ILE A 1 107 ? 15.159 2.699 2.158 1.00 60.72 107 ILE A C 1
ATOM 827 O O . ILE A 1 107 ? 15.787 3.655 2.608 1.00 60.72 107 ILE A O 1
ATOM 831 N N . SER A 1 108 ? 14.709 1.689 2.894 1.00 51.72 108 SER A N 1
ATOM 832 C CA . SER A 1 108 ? 15.068 1.469 4.296 1.00 51.72 108 SER A CA 1
ATOM 833 C C . SER A 1 108 ? 16.495 0.969 4.447 1.00 51.72 108 SER A C 1
ATOM 835 O O . SER A 1 108 ? 16.856 0.084 3.633 1.00 51.72 108 SER A O 1
#

Organism: NCBI:txid1093978

Secondary structure (DSSP, 8-state):
------------S-S---TT-EEEEETTEE-TT--HHHHHHHHHH--S---EEEE--SS------S----EEEE-SS-B-GGG-TTSS-GGG---B-TT-EEEE----

Sequence (108 aa):
MKQVLSVTYYIVFEGTLHVGDEIKEINGVSVQNQPVNTLQTMLRELKGSVSLKVLPSLASPKNDHLAQKEIYVRALFNYDPNGDDLIPCSQAGVPFQVGDVLRVSNIS

Radius of gyration: 19.76 Å; chains: 1; bounding box: 37×33×63 Å